Protein AF-A0A965R0B6-F1 (afdb_monomer)

Sequence (167 aa):
MNTDMYNSIVPGSKLLINYMARTKSRFDIFMYTIPLPGTPQLTAQRIIGMPGDTLQIKDKTVYINGIAITEPFDICYNFNFQTKRKLDSSYIALFQFVQGASIGPDHEYCYAIPKRYEQTLNADTAFVFFERKSDTPLRWDSECFPHDSIYPWNMDFYGPIRIPKRG

Foldseek 3Di:
DDCVCCQPDNPPDDDDDDPVDPDDDAQDWDWDWDPDPDDTDIDIDGHHDDAFWFWWFAQNFIDTNNHTDDDPGWFWFKKKWAFPDADDPVNCVVQVWADKDAPDDRRIIITTTTPVCQVVVCPDPRTPHIGGDDDDPLCADCPDPPSDSVQSDDNRTDDRDTHHNPD

Mean predicted aligned error: 5.0 Å

Solvent-accessible surface area (backbone atoms only — not comparable to full-atom values): 10322 Å² total; per-residue (Å²): 133,91,62,92,43,46,81,84,51,49,94,90,67,88,81,87,81,74,86,81,65,89,74,85,57,77,66,41,75,48,75,48,65,54,93,55,97,72,82,75,44,80,42,69,50,66,36,76,75,53,70,56,33,32,40,30,29,54,82,69,39,51,24,51,72,87,40,76,62,86,71,98,61,78,53,64,45,45,30,42,33,27,35,80,52,78,85,52,71,68,58,38,59,74,63,50,55,40,83,61,49,76,76,50,92,74,42,22,32,38,32,26,31,41,56,90,47,47,70,61,57,66,67,38,80,59,42,77,44,70,40,76,63,76,76,62,80,68,47,58,34,77,87,36,84,91,57,44,74,94,56,33,24,28,95,32,36,27,71,79,42,75,40,59,73,72,131

Secondary structure (DSSP, 8-state):
---TTTTTS-TT------TT-----TT-EEEEEE--SSS-EEEEEE----TT-EEEEETTEEEETTEEPPPSS--EEEEEEEESSPPPHHHHHHTT-EEEEEEETTTEEEEEEEGGGHHHHHT-TTEEEEEE--PPTT---TTSTT--TTS---SSSEEEEEPPS--

pLDDT: mean 91.8, std 7.57, range [43.94, 98.25]

Radius of gyration: 18.6 Å; Cα contacts (8 Å, |Δi|>4): 264; chains: 1; bounding box: 40×42×50 Å

Nearest PDB structures (foldseek):
  4wvh-assembly1_A  TM=7.855E-01  e=9.992E-02  Escherichia coli K-12
  4wvj-assembly1_A  TM=7.832E-01  e=1.181E-01  Escherichia coli K-12
  4wvi-assembly1_A  TM=7.835E-01  e=1.744E-01  Escherichia coli K-12
  2z57-assembly1_B  TM=7.279E-01  e=3.802E-01  Thermococcus kodakarensis KOD1
  4jp8-assembly1_A  TM=7.600E-01  e=7.841E-01  Thermococcus kodakarensis KOD1

Structure (mmCIF, N/CA/C/O backbone):
data_AF-A0A965R0B6-F1
#
_entry.id   AF-A0A965R0B6-F1
#
loop_
_atom_site.group_PDB
_atom_site.id
_atom_site.type_symbol
_atom_site.label_atom_id
_atom_site.label_alt_id
_atom_site.label_comp_id
_atom_site.label_asym_id
_atom_site.label_entity_id
_atom_site.label_seq_id
_atom_site.pdbx_PDB_ins_code
_atom_site.Cartn_x
_atom_site.Cartn_y
_atom_site.Cartn_z
_atom_site.occupancy
_atom_site.B_iso_or_equiv
_atom_site.auth_seq_id
_atom_site.auth_comp_id
_atom_site.auth_asym_id
_atom_site.auth_atom_id
_atom_site.pdbx_PDB_model_num
ATOM 1 N N . MET A 1 1 ? 11.938 13.465 7.619 1.00 43.94 1 MET A N 1
ATOM 2 C CA . MET A 1 1 ? 10.486 13.757 7.575 1.00 43.94 1 MET A CA 1
ATOM 3 C C . MET A 1 1 ? 9.759 12.428 7.585 1.00 43.94 1 MET A C 1
ATOM 5 O O . MET A 1 1 ? 10.218 11.536 6.890 1.00 43.94 1 MET A O 1
ATOM 9 N N . ASN A 1 2 ? 8.696 12.284 8.378 1.00 57.66 2 ASN A N 1
ATOM 10 C CA . ASN A 1 2 ? 7.841 11.095 8.344 1.00 57.66 2 ASN A CA 1
ATOM 11 C C . ASN A 1 2 ? 7.058 11.096 7.010 1.00 57.66 2 ASN A C 1
ATOM 13 O O . ASN A 1 2 ? 6.505 12.132 6.632 1.00 57.66 2 ASN A O 1
ATOM 17 N N . THR A 1 3 ? 7.078 9.977 6.282 1.00 68.75 3 THR A N 1
ATOM 18 C CA . THR A 1 3 ? 6.434 9.799 4.967 1.00 68.75 3 THR A CA 1
ATOM 19 C C . THR A 1 3 ? 5.308 8.762 4.992 1.00 68.75 3 THR A C 1
ATOM 21 O O . THR A 1 3 ? 4.807 8.382 3.934 1.00 68.75 3 THR A O 1
ATOM 24 N N . ASP A 1 4 ? 4.863 8.340 6.176 1.00 75.38 4 ASP A N 1
ATOM 25 C CA . ASP A 1 4 ? 3.906 7.241 6.376 1.00 75.38 4 ASP A CA 1
ATOM 26 C C . ASP A 1 4 ? 2.541 7.533 5.732 1.00 75.38 4 ASP A C 1
ATOM 28 O O . ASP A 1 4 ? 1.827 6.627 5.315 1.00 75.38 4 ASP A O 1
ATOM 32 N N . MET A 1 5 ? 2.199 8.818 5.593 1.00 84.75 5 MET A N 1
ATOM 33 C CA . MET A 1 5 ? 0.944 9.284 5.000 1.00 84.75 5 MET A CA 1
ATOM 34 C C . MET A 1 5 ? 1.126 9.958 3.634 1.00 84.75 5 MET A C 1
ATOM 36 O O . MET A 1 5 ? 0.184 10.595 3.170 1.00 84.75 5 MET A O 1
ATOM 40 N N . TYR A 1 6 ? 2.286 9.829 2.974 1.00 80.81 6 TYR A N 1
ATOM 41 C CA . TYR A 1 6 ? 2.671 10.642 1.802 1.00 80.81 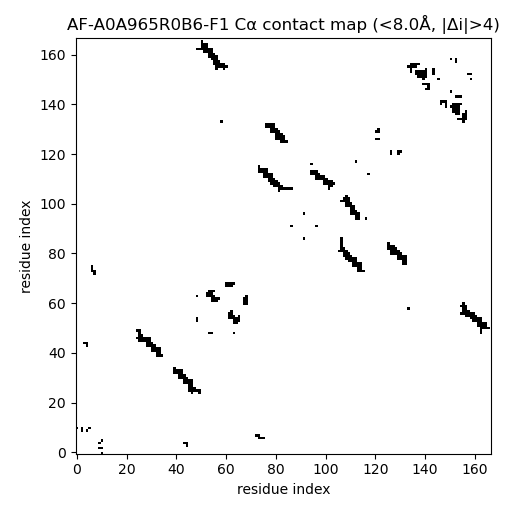6 TYR A CA 1
ATOM 42 C C . TYR A 1 6 ? 1.617 10.686 0.679 1.00 80.81 6 TYR A C 1
ATOM 44 O O . TYR A 1 6 ? 1.392 11.740 0.093 1.00 80.81 6 TYR A O 1
ATOM 52 N N . ASN A 1 7 ? 0.908 9.581 0.427 1.00 78.31 7 ASN A N 1
ATOM 53 C CA . ASN A 1 7 ? -0.142 9.521 -0.602 1.00 78.31 7 ASN A CA 1
ATOM 54 C C . ASN A 1 7 ? -1.421 10.295 -0.247 1.00 78.31 7 ASN A C 1
ATOM 56 O O . ASN A 1 7 ? -2.210 10.619 -1.126 1.00 78.31 7 ASN A O 1
ATOM 60 N N . SER A 1 8 ? -1.674 10.543 1.039 1.00 83.19 8 SER A N 1
ATOM 61 C CA . SER A 1 8 ? -2.859 11.267 1.526 1.00 83.19 8 SER A CA 1
ATOM 62 C C . SER A 1 8 ? -2.523 12.667 2.044 1.00 83.19 8 SER A C 1
ATOM 64 O O . SER A 1 8 ? -3.346 13.573 1.962 1.00 83.19 8 SER A O 1
ATOM 66 N N . ILE A 1 9 ? -1.335 12.837 2.624 1.00 84.69 9 ILE A N 1
ATOM 67 C CA . ILE A 1 9 ? -0.841 14.056 3.259 1.00 84.69 9 ILE A CA 1
ATOM 68 C C . ILE A 1 9 ? 0.625 14.212 2.856 1.00 84.69 9 ILE A C 1
ATOM 70 O O . ILE A 1 9 ? 1.497 13.489 3.339 1.00 84.69 9 ILE A O 1
ATOM 74 N N . VAL A 1 10 ? 0.901 15.189 1.994 1.00 82.44 10 VAL A N 1
ATOM 75 C CA . VAL A 1 10 ? 2.264 15.495 1.542 1.00 82.44 10 VAL A CA 1
ATOM 76 C C . VAL A 1 10 ? 2.949 16.498 2.479 1.00 82.44 10 VAL A C 1
ATOM 78 O O . VAL A 1 10 ? 2.268 17.360 3.051 1.00 82.44 10 VAL A O 1
ATOM 81 N N . PRO A 1 11 ? 4.286 16.450 2.634 1.00 81.44 11 PRO A N 1
ATOM 82 C CA . PRO A 1 11 ? 5.026 17.461 3.383 1.00 81.44 11 PRO A CA 1
ATOM 83 C C . PRO A 1 11 ? 4.681 18.886 2.926 1.00 81.44 11 PRO A C 1
ATOM 85 O O . PRO A 1 11 ? 4.645 19.175 1.735 1.00 81.44 11 PRO A O 1
ATOM 88 N N . GLY A 1 12 ? 4.410 19.775 3.885 1.00 84.12 12 GLY A N 1
ATOM 89 C CA . GLY A 1 12 ? 3.979 21.154 3.617 1.00 84.12 12 GLY A CA 1
ATOM 90 C C . GLY A 1 12 ? 2.461 21.354 3.510 1.00 84.12 12 GLY A C 1
ATOM 91 O O . GLY A 1 12 ? 2.010 22.500 3.472 1.00 84.12 12 GLY A O 1
ATOM 92 N N . SER A 1 13 ? 1.663 20.279 3.525 1.00 84.81 13 SER A N 1
ATOM 93 C CA . SER A 1 13 ? 0.197 20.378 3.589 1.00 84.81 13 SER A CA 1
ATOM 94 C C . SER A 1 13 ? -0.254 21.117 4.851 1.00 84.81 13 SER A C 1
ATOM 96 O O . SER A 1 13 ? 0.187 20.805 5.958 1.00 84.81 13 SER A O 1
ATOM 98 N N . LYS A 1 14 ? -1.180 22.072 4.701 1.00 89.00 14 LYS A N 1
ATOM 99 C CA . LYS A 1 14 ? -1.868 22.720 5.827 1.00 89.00 14 LYS A CA 1
ATOM 100 C C . LYS A 1 14 ? -3.162 21.966 6.109 1.00 89.00 14 LYS A C 1
ATOM 102 O O . LYS A 1 14 ? -4.027 21.892 5.241 1.00 89.00 14 LYS A O 1
ATOM 107 N N . LEU A 1 15 ? -3.285 21.406 7.309 1.00 89.25 15 LEU A N 1
ATOM 108 C CA . LEU A 1 15 ? -4.426 20.582 7.705 1.00 89.25 15 LEU A CA 1
ATOM 109 C C . LEU A 1 15 ? -5.314 21.332 8.699 1.00 89.25 15 LEU A C 1
ATOM 111 O O . LEU A 1 15 ? -4.814 21.974 9.621 1.00 89.25 15 LEU A O 1
ATOM 115 N N . LEU A 1 16 ? -6.631 21.202 8.536 1.00 90.62 16 LEU A N 1
ATOM 116 C CA . LEU A 1 16 ? -7.605 21.575 9.558 1.00 90.62 16 LEU A CA 1
ATOM 117 C C . LEU A 1 16 ? -7.978 20.323 10.357 1.00 90.62 16 LEU A C 1
ATOM 119 O O . LEU A 1 16 ? -8.358 19.308 9.779 1.00 90.62 16 LEU A O 1
ATOM 123 N N . ILE A 1 17 ? -7.880 20.401 11.683 1.00 90.00 17 ILE A N 1
ATOM 124 C CA . ILE A 1 17 ? -8.142 19.274 12.583 1.00 90.00 17 ILE A CA 1
ATOM 125 C C . ILE A 1 17 ? -9.436 19.534 13.342 1.00 90.00 17 ILE A C 1
ATOM 127 O O . ILE A 1 17 ? -9.549 20.525 14.063 1.00 90.00 17 ILE A O 1
ATOM 131 N N . ASN A 1 18 ? -10.400 18.622 13.223 1.00 91.69 18 ASN A N 1
ATOM 132 C CA . ASN A 1 18 ? -11.618 18.680 14.020 1.00 91.69 18 ASN A CA 1
ATOM 133 C C . ASN A 1 18 ? -11.406 18.026 15.395 1.00 91.69 18 ASN A C 1
ATOM 135 O O . ASN A 1 18 ? -11.696 16.846 15.587 1.00 91.69 18 ASN A O 1
ATOM 139 N N . TYR A 1 19 ? -10.946 18.811 16.370 1.00 86.44 19 TYR A N 1
ATOM 140 C CA . TYR A 1 19 ? -10.787 18.361 17.761 1.00 86.44 19 TYR A CA 1
ATOM 141 C C . TYR A 1 19 ? -12.115 18.053 18.474 1.00 86.44 19 TYR A C 1
ATOM 143 O O . TYR A 1 19 ? -12.113 17.414 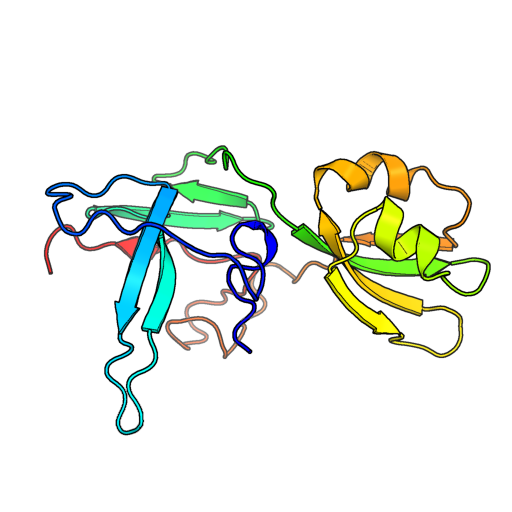19.523 1.00 86.44 19 TYR A O 1
ATOM 151 N N . MET A 1 20 ? -13.250 18.480 17.911 1.00 89.62 20 MET A N 1
ATOM 152 C CA . MET A 1 20 ? -14.582 18.280 18.491 1.00 89.62 20 MET A CA 1
ATOM 153 C C . MET A 1 20 ? -15.245 16.973 18.031 1.00 89.62 20 MET A C 1
ATOM 155 O O . MET A 1 20 ? -16.366 16.674 18.452 1.00 89.62 20 MET A O 1
ATOM 159 N N . ALA A 1 21 ? -14.586 16.192 17.168 1.00 88.81 21 ALA A N 1
ATOM 160 C CA . ALA A 1 21 ? -15.096 14.908 16.702 1.00 88.81 21 ALA A CA 1
ATOM 161 C C . ALA A 1 21 ? -15.268 13.927 17.878 1.00 88.81 21 ALA A C 1
ATOM 163 O O . ALA A 1 21 ? -14.302 13.484 18.500 1.00 88.81 21 ALA A O 1
ATOM 164 N N . ARG A 1 22 ? -16.525 13.587 18.189 1.00 86.50 22 ARG A N 1
ATOM 165 C CA . ARG A 1 22 ? -16.879 12.692 19.307 1.00 86.50 22 ARG A CA 1
ATOM 166 C C . ARG A 1 22 ? -16.808 11.213 18.949 1.00 86.50 22 ARG A C 1
ATOM 168 O O . ARG A 1 22 ? -16.673 10.373 19.833 1.00 86.50 22 ARG A O 1
ATOM 175 N N . THR A 1 23 ? -16.913 10.896 17.667 1.00 89.31 23 THR A N 1
ATOM 176 C CA . THR A 1 23 ? -16.883 9.534 17.144 1.00 89.31 23 THR A CA 1
ATOM 177 C C . THR A 1 23 ? -15.751 9.399 16.142 1.00 89.31 23 THR A C 1
ATOM 179 O O . THR A 1 23 ? -15.340 10.372 15.514 1.00 89.31 23 THR A O 1
ATOM 182 N N . LYS A 1 24 ? -15.225 8.181 16.042 1.00 90.81 24 LYS A N 1
ATOM 183 C CA . LYS A 1 24 ? -14.203 7.799 15.075 1.00 90.81 24 LYS A CA 1
ATOM 184 C C . LYS A 1 24 ? -14.776 6.688 14.218 1.00 90.81 24 LYS A C 1
ATOM 186 O O . LYS A 1 24 ? -15.409 5.773 14.749 1.00 90.81 24 LYS A O 1
ATOM 191 N N . SER A 1 25 ? -14.545 6.781 12.925 1.00 93.62 25 SER A N 1
ATOM 192 C CA . SER A 1 25 ? -14.992 5.816 11.935 1.00 93.62 25 SER A CA 1
ATOM 193 C C . SER A 1 25 ? -13.791 5.218 11.221 1.00 93.62 25 SER A C 1
ATOM 195 O O . SER A 1 25 ? -12.696 5.784 11.195 1.00 93.62 25 SER A O 1
ATOM 197 N N . ARG A 1 26 ? -13.995 4.046 10.621 1.00 94.38 26 ARG A N 1
ATOM 198 C CA . ARG A 1 26 ? -12.991 3.460 9.737 1.00 94.38 26 ARG A CA 1
ATOM 199 C C . ARG A 1 26 ? -12.651 4.452 8.620 1.00 94.38 26 ARG A C 1
ATOM 201 O O . ARG A 1 26 ? -13.534 5.114 8.087 1.00 94.38 26 ARG A O 1
ATOM 208 N N . PHE A 1 27 ? -11.373 4.501 8.276 1.00 94.44 27 PHE A N 1
ATOM 209 C CA . PHE A 1 27 ? -10.721 5.394 7.323 1.00 94.44 27 PHE A CA 1
ATOM 210 C C . PHE A 1 27 ? -10.537 6.846 7.758 1.00 94.44 27 PHE A C 1
ATOM 212 O O . PHE A 1 27 ? -9.855 7.575 7.032 1.00 94.44 27 PHE A O 1
ATOM 219 N N . ASP A 1 28 ? -11.022 7.254 8.933 1.00 93.94 28 ASP A N 1
ATOM 220 C CA . ASP A 1 28 ? -10.651 8.555 9.490 1.00 93.94 28 ASP A CA 1
ATOM 221 C C . ASP A 1 28 ? -9.127 8.635 9.655 1.00 93.94 28 ASP A C 1
ATOM 223 O O . ASP A 1 28 ? -8.472 7.674 10.075 1.00 93.94 28 ASP A O 1
ATOM 227 N N . ILE A 1 29 ? -8.555 9.793 9.325 1.00 93.19 29 ILE A N 1
ATOM 228 C CA . ILE A 1 29 ? -7.171 10.113 9.674 1.00 93.19 29 ILE A CA 1
ATOM 229 C C . ILE A 1 29 ? -7.205 10.785 11.037 1.00 93.19 29 ILE A C 1
ATOM 231 O O . ILE A 1 29 ? -7.858 11.815 11.213 1.00 93.19 29 ILE A O 1
ATOM 235 N N . PHE A 1 30 ? -6.489 10.215 11.997 1.00 90.94 30 PHE A N 1
ATOM 236 C CA . PHE A 1 30 ? -6.357 10.785 13.328 1.00 90.94 30 PHE A CA 1
ATOM 237 C C . PHE A 1 30 ? -4.917 11.212 13.567 1.00 90.94 30 PHE A C 1
ATOM 239 O O . PHE A 1 30 ? -3.975 10.617 13.041 1.00 90.94 30 PHE A O 1
ATOM 246 N N . MET A 1 31 ? -4.758 12.255 14.375 1.00 89.69 31 MET A N 1
ATOM 247 C CA . MET A 1 31 ? -3.456 12.688 14.852 1.00 89.69 31 MET A CA 1
ATOM 248 C C . MET A 1 31 ? -3.296 12.332 16.319 1.00 89.69 31 MET A C 1
ATOM 250 O O . MET A 1 31 ? -4.224 12.500 17.111 1.00 89.69 31 MET A O 1
ATOM 254 N N . TYR A 1 32 ? -2.118 11.837 16.670 1.00 87.19 32 TYR A N 1
ATOM 255 C CA . TYR A 1 32 ? -1.759 11.505 18.039 1.00 87.19 32 TYR A CA 1
ATOM 256 C C . TYR A 1 32 ? -0.277 11.769 18.278 1.00 87.19 32 TYR A C 1
ATOM 258 O O . TYR A 1 32 ? 0.535 11.808 17.353 1.00 87.19 32 TYR A O 1
ATOM 266 N N . THR A 1 33 ? 0.064 11.960 19.544 1.00 87.94 33 THR A N 1
ATOM 267 C CA . THR A 1 33 ? 1.444 12.118 19.985 1.00 87.94 33 THR A CA 1
ATOM 268 C C . THR A 1 33 ? 1.985 10.756 20.384 1.00 87.94 33 THR A C 1
ATOM 270 O O . THR A 1 33 ? 1.373 10.070 21.204 1.00 87.94 33 THR A O 1
ATOM 273 N N . ILE A 1 34 ? 3.127 10.365 19.824 1.00 82.19 34 ILE A N 1
ATOM 274 C CA . ILE A 1 34 ? 3.801 9.127 20.221 1.00 82.19 34 ILE A CA 1
ATOM 275 C C . ILE A 1 34 ? 4.354 9.309 21.649 1.00 82.19 34 ILE A C 1
ATOM 277 O O . ILE A 1 34 ? 5.143 10.232 21.866 1.00 82.19 34 ILE A O 1
ATOM 281 N N . PRO A 1 35 ? 3.968 8.468 22.629 1.00 78.94 35 PRO A N 1
ATOM 282 C CA . PRO A 1 35 ? 4.350 8.640 24.030 1.00 78.94 35 PRO A CA 1
ATOM 283 C C . PRO A 1 35 ? 5.727 8.016 24.327 1.00 78.94 35 PRO A C 1
ATOM 285 O O . PRO A 1 35 ? 5.861 7.203 25.239 1.00 78.94 35 PRO A O 1
ATOM 288 N N . LEU A 1 36 ? 6.749 8.360 23.539 1.00 77.94 36 LEU A N 1
ATOM 289 C CA . LEU A 1 36 ? 8.130 7.918 23.765 1.00 77.94 36 LEU A CA 1
ATOM 290 C C . LEU A 1 36 ? 8.951 9.016 24.466 1.00 77.94 36 LEU A C 1
ATOM 292 O O . LEU A 1 36 ? 8.697 10.200 24.232 1.00 77.94 36 LEU A O 1
ATOM 296 N N . PRO A 1 37 ? 9.939 8.657 25.313 1.00 77.75 37 PRO A N 1
ATOM 297 C CA . PRO A 1 37 ? 10.838 9.628 25.931 1.00 77.75 37 PRO A CA 1
ATOM 298 C C . PRO A 1 37 ? 11.568 10.464 24.871 1.00 77.75 37 PRO A C 1
ATOM 300 O O . PRO A 1 37 ? 12.204 9.912 23.977 1.00 77.75 37 PRO A O 1
ATOM 303 N N . GLY A 1 38 ? 11.491 11.791 24.977 1.00 80.81 38 GLY A N 1
ATOM 304 C CA . GLY A 1 38 ? 12.106 12.719 24.026 1.00 80.81 38 GLY A CA 1
ATOM 305 C C . GLY A 1 38 ? 11.144 13.812 23.571 1.00 80.81 38 GLY A C 1
ATOM 306 O O . GLY A 1 38 ? 10.197 14.162 24.276 1.00 80.81 38 GLY A O 1
ATOM 307 N N . THR A 1 39 ? 11.408 14.388 22.398 1.00 77.12 39 THR A N 1
ATOM 308 C CA . THR A 1 39 ? 10.538 15.412 21.812 1.00 77.12 39 THR A CA 1
ATOM 309 C C . THR A 1 39 ? 9.220 14.777 21.358 1.00 77.12 39 THR A C 1
ATOM 311 O O . THR A 1 39 ? 9.254 13.871 20.523 1.00 77.12 39 THR A O 1
ATOM 314 N N . PRO A 1 40 ? 8.061 15.253 21.851 1.00 78.94 40 PRO A N 1
ATOM 315 C CA . PRO A 1 40 ? 6.763 14.748 21.426 1.00 78.94 40 PRO A CA 1
ATOM 316 C C . PRO A 1 40 ? 6.601 14.863 19.908 1.00 78.94 40 PRO A C 1
ATOM 318 O O . PRO A 1 40 ? 6.668 15.962 19.353 1.00 78.94 40 PRO A O 1
ATOM 321 N N . GLN A 1 41 ? 6.372 13.735 19.235 1.00 81.06 41 GLN A N 1
ATOM 322 C CA . GLN A 1 41 ? 6.160 13.707 17.792 1.00 81.06 41 GLN A CA 1
ATOM 323 C C . GLN A 1 41 ? 4.672 13.541 17.484 1.00 81.06 41 GLN A C 1
ATOM 325 O O . GLN A 1 41 ? 4.090 12.479 17.721 1.00 81.06 41 GLN A O 1
ATOM 330 N N . LEU A 1 42 ? 4.064 14.601 16.943 1.00 85.00 42 LEU A N 1
ATOM 331 C CA . LEU A 1 42 ? 2.715 14.542 16.389 1.00 85.00 42 LEU A CA 1
ATOM 332 C C . LEU A 1 42 ? 2.750 13.749 15.079 1.00 85.00 42 LEU A C 1
ATOM 334 O O . LEU A 1 42 ? 3.453 14.125 14.141 1.00 85.00 42 LEU A O 1
ATOM 338 N N . THR A 1 43 ? 1.990 12.662 15.029 1.00 86.12 43 THR A N 1
ATOM 339 C CA . THR A 1 43 ? 1.924 11.745 13.886 1.00 86.12 43 THR A CA 1
ATOM 340 C C . THR A 1 43 ? 0.480 11.598 13.432 1.00 86.12 43 THR A C 1
ATOM 342 O O . THR A 1 43 ? -0.439 11.653 14.249 1.00 86.12 43 THR A O 1
ATOM 345 N N . ALA A 1 44 ? 0.279 11.420 12.128 1.00 90.25 44 ALA A N 1
ATOM 346 C CA . ALA A 1 44 ? -1.013 11.103 11.540 1.00 90.25 44 ALA A CA 1
ATOM 347 C C . ALA A 1 44 ? -1.027 9.638 11.101 1.00 90.25 44 ALA A C 1
ATOM 349 O O . ALA A 1 44 ? -0.077 9.182 10.473 1.00 90.25 44 ALA A O 1
ATOM 350 N N . GLN A 1 45 ? -2.101 8.923 11.414 1.00 90.88 45 GLN A N 1
ATOM 351 C CA . GLN A 1 45 ? -2.334 7.555 10.949 1.00 90.88 45 GLN A CA 1
ATOM 352 C C . GLN A 1 45 ? -3.800 7.399 10.542 1.00 90.88 45 GLN A C 1
ATOM 354 O O . GLN A 1 45 ? -4.660 8.191 10.941 1.00 90.88 45 GLN A O 1
ATOM 359 N N . ARG A 1 46 ? -4.096 6.381 9.732 1.00 93.50 46 ARG A N 1
ATOM 360 C CA . ARG A 1 46 ? -5.461 6.079 9.286 1.00 93.50 46 ARG A CA 1
ATOM 361 C C . ARG A 1 46 ? -6.056 4.927 10.087 1.00 93.50 46 ARG A C 1
ATOM 363 O O . ARG A 1 46 ? -5.410 3.905 10.299 1.00 93.50 46 ARG A O 1
ATOM 370 N N . ILE A 1 47 ? -7.313 5.066 10.497 1.00 94.50 47 ILE A N 1
ATOM 371 C CA . ILE A 1 47 ? -8.043 3.991 11.173 1.00 94.50 47 ILE A CA 1
ATOM 372 C C . ILE A 1 47 ? -8.409 2.916 10.149 1.00 94.50 47 ILE A C 1
ATOM 374 O O . ILE A 1 47 ? -9.194 3.168 9.240 1.00 94.50 47 ILE A O 1
ATOM 378 N N . ILE A 1 48 ? -7.877 1.706 10.306 1.00 95.25 48 ILE A N 1
ATOM 379 C CA . ILE A 1 48 ? -8.224 0.558 9.451 1.00 95.25 48 ILE A CA 1
ATOM 380 C C . ILE A 1 48 ? -9.108 -0.442 10.203 1.00 95.25 48 ILE A C 1
ATOM 382 O O . ILE A 1 48 ? -10.169 -0.823 9.712 1.00 95.25 48 ILE A O 1
ATOM 386 N N . GLY A 1 49 ? -8.708 -0.835 11.411 1.00 94.75 49 GLY A N 1
ATOM 387 C CA . GLY A 1 49 ? -9.478 -1.733 12.268 1.00 94.75 49 GLY A CA 1
ATOM 388 C C . GLY A 1 49 ? -10.172 -1.001 13.417 1.00 94.75 49 GLY A C 1
ATOM 389 O O . GLY A 1 49 ? -9.608 -0.081 14.009 1.00 94.75 49 GLY A O 1
ATOM 390 N N . MET A 1 50 ? -11.394 -1.421 13.733 1.00 95.69 50 MET A N 1
ATOM 391 C CA . MET A 1 50 ? -12.220 -0.911 14.830 1.00 95.69 50 MET A CA 1
ATOM 392 C C . MET A 1 50 ? -12.262 -1.916 15.995 1.00 95.69 50 MET A C 1
ATOM 394 O O . MET A 1 50 ? -11.992 -3.104 15.799 1.00 95.69 50 MET A O 1
ATOM 398 N N . PRO A 1 51 ? -12.631 -1.489 17.218 1.00 96.00 51 PRO A N 1
ATOM 399 C CA . PRO A 1 51 ? -12.789 -2.402 18.347 1.00 96.00 51 PRO A CA 1
ATOM 400 C C . PRO A 1 51 ? -13.689 -3.601 18.024 1.00 96.00 51 PRO A C 1
ATOM 402 O O . PRO A 1 51 ? -14.829 -3.444 17.588 1.00 96.00 51 PRO A O 1
ATOM 405 N N . GLY A 1 52 ? -13.185 -4.809 18.280 1.00 96.75 52 GLY A N 1
ATOM 406 C CA . GLY A 1 52 ? -13.884 -6.062 17.999 1.00 96.75 52 GLY A CA 1
ATOM 407 C C . GLY A 1 52 ? -13.676 -6.640 16.600 1.00 96.75 52 GLY A C 1
ATOM 408 O O . GLY A 1 52 ? -14.082 -7.786 16.395 1.00 96.75 52 GLY A O 1
ATOM 409 N N . ASP A 1 53 ? -13.039 -5.908 15.684 1.00 98.00 53 ASP A N 1
ATOM 410 C CA . ASP A 1 53 ? -12.695 -6.422 14.361 1.00 98.00 53 ASP A CA 1
ATOM 411 C C . ASP A 1 53 ? -11.628 -7.520 14.430 1.00 98.00 53 ASP A C 1
ATOM 413 O O . ASP A 1 53 ? -10.789 -7.573 15.331 1.00 98.00 53 ASP A O 1
ATOM 417 N N . THR A 1 54 ? -11.627 -8.382 13.418 1.00 98.25 54 THR A N 1
ATOM 418 C CA . THR A 1 54 ? -10.484 -9.230 13.073 1.00 98.25 54 THR A CA 1
ATOM 419 C C . THR A 1 54 ? -9.838 -8.688 11.809 1.00 98.25 54 THR A C 1
ATOM 421 O O . THR A 1 54 ? -10.485 -8.659 10.764 1.00 98.25 54 THR A O 1
ATOM 424 N N . LEU A 1 55 ? -8.582 -8.261 11.903 1.00 97.69 55 LEU A N 1
ATOM 425 C CA . LEU A 1 55 ? -7.799 -7.746 10.785 1.00 97.69 55 LEU A CA 1
ATOM 426 C C . LEU A 1 55 ? -6.906 -8.846 10.219 1.00 97.69 55 LEU A C 1
ATOM 428 O O . LEU A 1 55 ? -6.286 -9.602 10.964 1.00 97.69 55 LEU A O 1
ATOM 432 N N . GLN A 1 56 ? -6.824 -8.921 8.899 1.00 98.00 56 GLN A N 1
ATOM 433 C CA . GLN A 1 56 ? -5.915 -9.811 8.190 1.00 98.00 56 GLN A CA 1
ATOM 434 C C . GLN A 1 56 ? -5.429 -9.123 6.914 1.00 98.00 56 GLN A C 1
ATOM 436 O O . GLN A 1 56 ? -6.193 -8.406 6.278 1.00 98.00 56 GLN A O 1
ATOM 441 N N . ILE A 1 57 ? -4.184 -9.356 6.519 1.00 97.44 57 ILE A N 1
ATOM 442 C CA . ILE A 1 57 ? -3.645 -8.961 5.218 1.00 97.44 57 ILE A CA 1
ATOM 443 C C . ILE A 1 57 ? -3.331 -10.243 4.453 1.00 97.44 57 ILE A C 1
ATOM 445 O O . ILE A 1 57 ? -2.670 -11.138 4.981 1.00 97.44 57 ILE A O 1
ATOM 449 N N . LYS A 1 58 ? -3.843 -10.355 3.228 1.00 96.75 58 LYS A N 1
ATOM 450 C CA . LYS A 1 58 ? -3.508 -11.440 2.299 1.00 96.75 58 LYS A CA 1
ATOM 451 C C . LYS A 1 58 ? -3.087 -10.812 0.990 1.00 96.75 58 LYS A C 1
ATOM 453 O O . LYS A 1 58 ? -3.906 -10.127 0.377 1.00 96.75 58 LYS A O 1
ATOM 458 N N . ASP A 1 59 ? -1.843 -11.049 0.595 1.00 95.12 59 ASP A N 1
ATOM 459 C CA . ASP A 1 59 ? -1.264 -10.498 -0.628 1.00 95.12 59 ASP A CA 1
ATOM 460 C C . ASP A 1 59 ? -1.526 -8.986 -0.730 1.00 95.12 59 ASP A C 1
ATOM 462 O O . ASP A 1 59 ? -2.197 -8.489 -1.640 1.00 95.12 59 ASP A O 1
ATOM 466 N N . LYS A 1 60 ? -1.107 -8.261 0.320 1.00 93.94 60 LYS A N 1
ATOM 467 C CA . LYS A 1 60 ? -1.246 -6.796 0.462 1.00 93.94 60 LYS A CA 1
ATOM 468 C C . LYS A 1 60 ? -2.685 -6.271 0.492 1.00 93.94 60 LYS A C 1
ATOM 470 O O . LYS A 1 60 ? -2.895 -5.065 0.594 1.00 93.94 60 LYS A O 1
ATOM 475 N N . THR A 1 61 ? -3.687 -7.141 0.405 1.00 95.06 61 THR A N 1
ATOM 476 C CA . THR A 1 61 ? -5.098 -6.768 0.493 1.00 95.06 61 THR A CA 1
ATOM 477 C C . THR A 1 61 ? -5.555 -6.889 1.935 1.00 95.06 61 THR A C 1
ATOM 479 O O . THR A 1 61 ? -5.383 -7.938 2.559 1.00 95.06 61 THR A O 1
ATOM 482 N N . VAL A 1 62 ? -6.156 -5.826 2.466 1.00 96.75 62 VAL A N 1
ATOM 483 C CA . VAL A 1 62 ? -6.686 -5.805 3.831 1.00 96.75 62 VAL A CA 1
ATOM 484 C C . VAL A 1 62 ? -8.072 -6.451 3.876 1.00 96.75 62 VAL A C 1
ATOM 486 O O . VAL A 1 62 ? -8.964 -6.141 3.086 1.00 96.75 62 VAL A O 1
ATOM 489 N N . TYR A 1 63 ? -8.268 -7.323 4.856 1.00 98.25 63 TYR A N 1
ATOM 490 C CA . TYR A 1 63 ? -9.522 -7.982 5.183 1.00 98.25 63 TYR A CA 1
ATOM 491 C C . TYR A 1 63 ? -9.917 -7.618 6.606 1.00 98.25 63 TYR A C 1
ATOM 493 O O . TYR A 1 63 ? -9.107 -7.716 7.531 1.00 98.25 63 TYR A O 1
ATOM 501 N N . ILE A 1 64 ? -11.185 -7.260 6.792 1.00 98.25 64 ILE A N 1
ATOM 502 C CA . ILE A 1 64 ? -11.773 -7.057 8.110 1.00 98.25 64 ILE A CA 1
ATOM 503 C C . ILE A 1 64 ? -12.945 -8.015 8.285 1.00 98.25 64 ILE A C 1
ATOM 505 O O . ILE A 1 64 ? -13.859 -8.050 7.465 1.00 98.25 64 ILE A O 1
ATOM 509 N N . ASN A 1 65 ? -12.910 -8.808 9.356 1.00 97.75 65 ASN A N 1
ATOM 510 C CA . ASN A 1 65 ? -13.884 -9.865 9.643 1.00 97.75 65 ASN A CA 1
ATOM 511 C C . ASN A 1 65 ? -14.038 -10.848 8.465 1.00 97.75 65 ASN A C 1
ATOM 513 O O . ASN A 1 65 ? -15.134 -11.307 8.160 1.00 97.75 65 ASN A O 1
ATOM 517 N N . GLY A 1 66 ? -12.924 -11.144 7.784 1.00 97.88 66 GLY A N 1
ATOM 518 C CA . GLY A 1 66 ? -12.872 -12.045 6.628 1.00 97.88 66 GLY A CA 1
ATOM 519 C C . GLY A 1 66 ? -13.302 -11.425 5.294 1.00 97.88 66 GLY A C 1
ATOM 520 O O . GLY A 1 66 ? -13.201 -12.095 4.271 1.00 97.88 66 GLY A O 1
ATOM 521 N N . ILE A 1 67 ? -13.730 -10.159 5.277 1.00 98.00 67 ILE A N 1
ATOM 522 C CA . ILE A 1 67 ? -14.211 -9.465 4.076 1.00 98.00 67 ILE A CA 1
ATOM 523 C C . ILE A 1 67 ? -13.137 -8.487 3.596 1.00 98.00 67 ILE A C 1
ATOM 525 O O . ILE A 1 67 ? -12.679 -7.649 4.376 1.00 98.00 67 ILE A O 1
ATOM 529 N N . ALA A 1 68 ? -12.738 -8.587 2.325 1.00 97.38 68 ALA A N 1
ATOM 530 C CA . ALA A 1 68 ? -11.815 -7.637 1.705 1.00 97.38 68 ALA A CA 1
ATOM 531 C C . ALA A 1 68 ? -12.423 -6.231 1.734 1.00 97.38 68 ALA A C 1
ATOM 533 O O . ALA A 1 68 ? -13.584 -6.049 1.357 1.00 97.38 68 ALA A O 1
ATOM 534 N N . ILE A 1 69 ? -11.656 -5.240 2.182 1.00 95.31 69 ILE A N 1
ATOM 535 C CA . ILE A 1 69 ? -12.136 -3.857 2.221 1.00 95.31 69 ILE A CA 1
ATOM 536 C C . ILE A 1 69 ? -11.766 -3.124 0.934 1.00 95.31 69 ILE A C 1
ATOM 538 O O . ILE A 1 69 ? -10.697 -3.330 0.363 1.00 95.31 69 ILE A O 1
ATOM 542 N N . THR A 1 70 ? -12.648 -2.233 0.491 1.00 92.50 70 THR A N 1
ATOM 543 C CA . THR A 1 70 ? -12.310 -1.243 -0.531 1.00 92.50 70 THR A CA 1
ATOM 544 C C . THR A 1 70 ? -11.727 -0.023 0.158 1.00 92.50 70 THR A C 1
ATOM 546 O O . THR A 1 70 ? -12.396 0.621 0.965 1.00 92.50 70 THR A O 1
ATOM 549 N N . GLU A 1 71 ? -10.477 0.288 -0.156 1.00 88.31 71 GLU A N 1
ATOM 550 C CA . GLU A 1 71 ? -9.799 1.478 0.343 1.00 88.31 71 GLU A CA 1
ATOM 551 C C . GLU A 1 71 ? -10.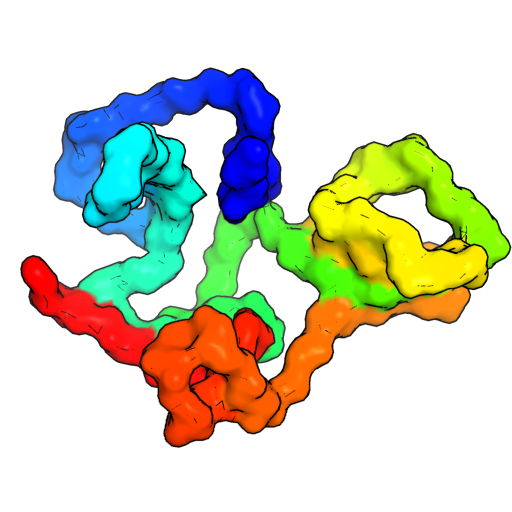173 2.679 -0.542 1.00 88.31 71 GLU A C 1
ATOM 553 O O . GLU A 1 71 ? -9.876 2.665 -1.737 1.00 88.31 71 GLU A O 1
ATOM 558 N N . PRO A 1 72 ? -10.842 3.720 -0.008 1.00 88.31 72 PRO A N 1
ATOM 559 C CA . PRO A 1 72 ? -11.311 4.866 -0.795 1.00 88.31 72 PRO A CA 1
ATOM 560 C C . PRO A 1 72 ? -10.203 5.903 -1.065 1.00 88.31 72 PRO A C 1
ATOM 562 O O . PRO A 1 72 ? -10.482 7.088 -1.237 1.00 88.31 72 PRO A O 1
ATOM 565 N N . PHE A 1 73 ? -8.940 5.487 -1.030 1.00 88.12 73 PHE A N 1
ATOM 566 C CA . PHE A 1 73 ? -7.760 6.336 -1.171 1.00 88.12 73 PHE A CA 1
ATOM 567 C C . PHE A 1 73 ? -6.711 5.642 -2.037 1.00 88.12 73 PHE A C 1
ATOM 569 O O . PHE A 1 73 ? -6.741 4.426 -2.227 1.00 88.12 73 PHE A O 1
ATOM 576 N N . ASP A 1 74 ? -5.766 6.422 -2.555 1.00 87.00 74 ASP A N 1
ATOM 577 C CA . ASP A 1 74 ? -4.706 5.888 -3.398 1.00 87.00 74 ASP A CA 1
ATOM 578 C C . ASP A 1 74 ? -3.702 5.064 -2.594 1.00 87.00 74 ASP A C 1
ATOM 580 O O . ASP A 1 74 ? -3.000 5.563 -1.708 1.00 87.00 74 ASP A O 1
ATOM 584 N N . ILE A 1 75 ? -3.600 3.795 -2.969 1.00 90.50 75 ILE A N 1
ATOM 585 C CA . ILE A 1 75 ? -2.589 2.874 -2.466 1.00 90.50 75 ILE A CA 1
ATOM 586 C C . ILE A 1 75 ? -1.439 2.765 -3.464 1.00 90.50 75 ILE A C 1
ATOM 588 O O . ILE A 1 75 ? -1.651 2.730 -4.680 1.00 90.50 75 ILE A O 1
ATOM 592 N N . CYS A 1 76 ? -0.217 2.714 -2.939 1.00 92.44 76 CYS A N 1
ATOM 593 C CA . CYS A 1 76 ? 0.979 2.425 -3.720 1.00 92.44 76 CYS A CA 1
ATOM 594 C C . CYS A 1 76 ? 1.471 1.016 -3.408 1.00 92.44 76 CYS A C 1
ATOM 596 O O . CYS A 1 76 ? 1.409 0.574 -2.261 1.00 92.44 76 CYS A O 1
ATOM 598 N N . TYR A 1 77 ? 2.026 0.351 -4.416 1.00 94.38 77 TYR A N 1
ATOM 599 C CA . TYR A 1 77 ? 2.794 -0.875 -4.227 1.00 94.38 77 TYR A CA 1
ATOM 600 C C . TYR A 1 77 ? 4.235 -0.646 -4.652 1.00 94.38 77 TYR A C 1
ATOM 602 O O . TYR A 1 77 ? 4.495 0.149 -5.551 1.00 94.38 77 TYR A O 1
ATOM 610 N N . ASN A 1 78 ? 5.167 -1.346 -4.012 1.00 95.44 78 ASN A N 1
ATOM 611 C CA . ASN A 1 78 ? 6.552 -1.369 -4.461 1.00 95.44 78 ASN A CA 1
ATOM 612 C C . ASN A 1 78 ? 6.674 -2.269 -5.691 1.00 95.44 78 ASN A C 1
ATOM 614 O O . ASN A 1 78 ? 6.180 -3.398 -5.672 1.00 95.44 78 ASN A O 1
ATOM 618 N N . PHE A 1 79 ? 7.354 -1.787 -6.725 1.00 97.56 79 PHE A N 1
ATOM 619 C CA . PHE A 1 79 ? 7.668 -2.548 -7.930 1.00 97.56 79 PHE A CA 1
ATOM 620 C C . PHE A 1 79 ? 9.170 -2.596 -8.127 1.00 97.56 79 PHE A C 1
ATOM 622 O O . PHE A 1 79 ? 9.825 -1.557 -8.044 1.00 97.56 79 PHE A O 1
ATOM 629 N N . ASN A 1 80 ? 9.677 -3.785 -8.435 1.00 97.62 80 ASN A N 1
ATOM 630 C CA . ASN A 1 80 ? 10.994 -3.945 -9.026 1.00 97.62 80 ASN A CA 1
ATOM 631 C C . ASN A 1 80 ? 10.817 -3.929 -10.540 1.00 97.62 80 ASN A C 1
ATOM 633 O O . ASN A 1 80 ? 9.960 -4.633 -11.081 1.00 97.62 80 ASN A O 1
ATOM 637 N N . PHE A 1 81 ? 11.612 -3.127 -11.229 1.00 97.62 81 PHE A N 1
ATOM 638 C CA . PHE A 1 81 ? 11.536 -3.044 -12.678 1.00 97.62 81 PHE A CA 1
ATOM 639 C C . PHE A 1 81 ? 12.873 -2.650 -13.277 1.00 97.62 81 PHE A C 1
ATOM 641 O O . PHE A 1 81 ? 13.711 -2.021 -12.629 1.00 97.62 81 PHE A O 1
ATOM 648 N N . GLN A 1 82 ? 13.028 -2.973 -14.552 1.00 98.00 82 GLN A N 1
ATOM 649 C CA . GLN A 1 82 ? 14.150 -2.532 -15.360 1.00 98.00 82 GLN A CA 1
ATOM 650 C C . GLN A 1 82 ? 13.628 -1.830 -16.600 1.00 98.00 82 GLN A C 1
ATOM 652 O O . GLN A 1 82 ? 12.691 -2.304 -17.244 1.00 98.00 82 GLN A O 1
ATOM 657 N N . THR A 1 83 ? 14.242 -0.710 -16.963 1.00 97.69 83 THR A N 1
ATOM 658 C CA . THR A 1 83 ? 13.894 0.031 -18.178 1.00 97.69 83 THR A CA 1
ATOM 659 C C . THR A 1 83 ? 14.965 -0.123 -19.252 1.00 97.69 83 THR A C 1
ATOM 661 O O . THR A 1 83 ? 16.160 -0.186 -18.979 1.00 97.69 83 THR A O 1
ATOM 664 N N . LYS A 1 84 ? 14.551 -0.118 -20.525 1.00 97.12 84 LYS A N 1
ATOM 665 C CA . LYS A 1 84 ? 15.470 -0.205 -21.681 1.00 97.12 84 LYS A CA 1
ATOM 666 C C . LYS A 1 84 ? 16.443 0.974 -21.770 1.00 97.12 84 LYS A C 1
ATOM 668 O O . LYS A 1 84 ? 17.468 0.896 -22.440 1.00 97.12 84 LYS A O 1
ATOM 673 N N . ARG A 1 85 ? 16.087 2.100 -21.153 1.00 95.62 85 ARG A N 1
ATOM 674 C CA . ARG A 1 85 ? 16.880 3.331 -21.083 1.00 95.62 85 ARG A CA 1
ATOM 675 C C . ARG A 1 85 ? 16.804 3.874 -19.668 1.00 95.62 85 ARG A C 1
ATOM 677 O O . ARG A 1 85 ? 15.887 3.522 -18.932 1.00 95.62 85 ARG A O 1
ATOM 684 N N . LYS A 1 86 ? 17.721 4.772 -19.319 1.00 95.50 86 LYS A N 1
ATOM 685 C CA . LYS A 1 86 ? 17.693 5.473 -18.037 1.00 95.50 86 LYS A CA 1
ATOM 686 C C . LYS A 1 86 ? 16.325 6.119 -17.798 1.00 95.50 86 LYS A C 1
ATOM 688 O O . LYS A 1 86 ? 15.806 6.807 -18.678 1.00 95.50 86 LYS A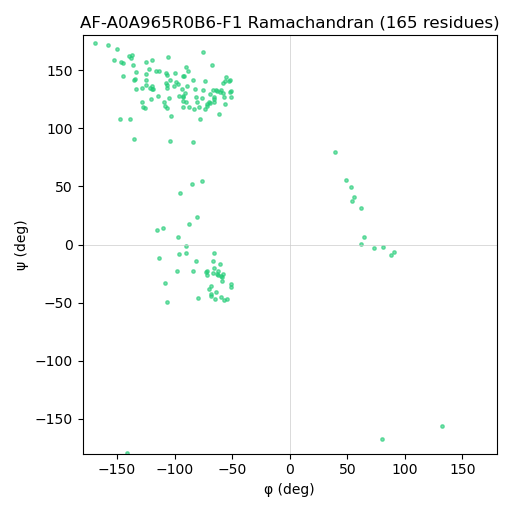 O 1
ATOM 693 N N . LEU A 1 87 ? 15.776 5.896 -16.607 1.00 94.56 87 LEU A N 1
ATOM 694 C CA . LEU A 1 87 ? 14.513 6.485 -16.180 1.00 94.56 87 LEU A CA 1
ATOM 695 C C . LEU A 1 87 ? 14.659 8.009 -16.046 1.00 94.56 87 LEU A C 1
ATOM 697 O O . LEU A 1 87 ? 15.573 8.496 -15.376 1.00 94.56 87 LEU A O 1
ATOM 701 N N . ASP A 1 88 ? 13.770 8.752 -16.703 1.00 93.00 88 ASP A N 1
ATOM 702 C CA . ASP A 1 88 ? 13.761 10.217 -16.693 1.00 93.00 88 ASP A CA 1
ATOM 703 C C . ASP A 1 88 ? 12.853 10.769 -15.582 1.00 93.00 88 ASP A C 1
ATOM 705 O O . ASP A 1 88 ? 11.784 10.220 -15.298 1.00 93.00 88 ASP A O 1
ATOM 709 N N . SER A 1 89 ? 13.249 11.895 -14.983 1.00 93.69 89 SER A N 1
ATOM 710 C CA . SER A 1 89 ? 12.488 12.562 -13.919 1.00 93.69 89 SER A CA 1
ATOM 711 C C . SER A 1 89 ? 11.073 12.969 -14.347 1.00 93.69 89 SER A C 1
ATOM 713 O O . SER A 1 89 ? 10.160 12.959 -13.523 1.00 93.69 89 SER A O 1
ATOM 715 N N . SER A 1 90 ? 10.857 13.292 -15.622 1.00 95.62 90 SER A N 1
ATOM 716 C CA . SER A 1 90 ? 9.532 13.617 -16.166 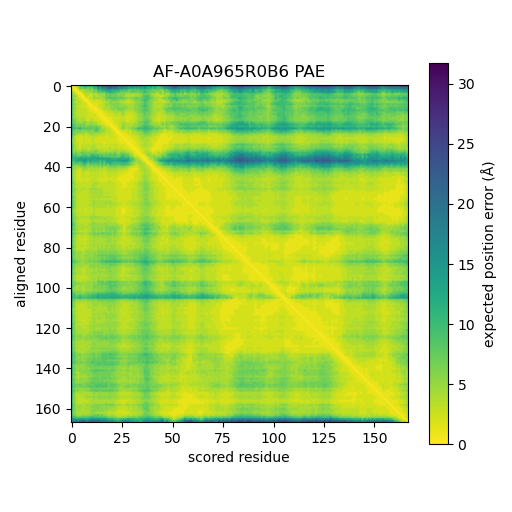1.00 95.62 90 SER A CA 1
ATOM 717 C C . SER A 1 90 ? 8.621 12.392 -16.183 1.00 95.62 90 SER A C 1
ATOM 719 O O . SER A 1 90 ? 7.431 12.517 -15.908 1.00 95.62 90 SER A O 1
ATOM 721 N N . TYR A 1 91 ? 9.170 11.201 -16.452 1.00 95.69 91 TYR A N 1
ATOM 722 C CA . TYR A 1 91 ? 8.417 9.943 -16.411 1.00 95.69 91 TYR A CA 1
ATOM 723 C C . TYR A 1 91 ? 8.025 9.598 -14.966 1.00 95.69 91 TYR A C 1
ATOM 725 O O . TYR A 1 91 ? 6.865 9.292 -14.691 1.00 95.69 91 TYR A O 1
ATOM 733 N N . ILE A 1 92 ? 8.970 9.753 -14.028 1.00 95.50 92 ILE A N 1
ATOM 734 C CA . ILE A 1 92 ? 8.733 9.628 -12.578 1.00 95.50 92 ILE A CA 1
ATOM 735 C C . ILE A 1 92 ? 7.604 10.563 -12.127 1.00 95.50 92 ILE A C 1
ATOM 737 O O . ILE A 1 92 ? 6.702 10.131 -11.413 1.00 95.50 92 ILE A O 1
ATOM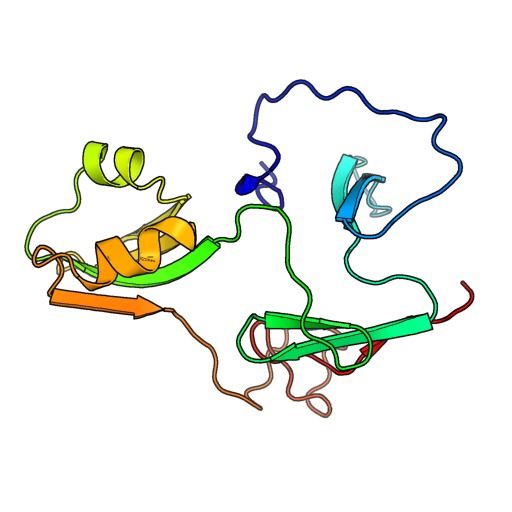 741 N N . ALA A 1 93 ? 7.627 11.827 -12.558 1.00 95.25 93 ALA A N 1
ATOM 742 C CA . ALA A 1 93 ? 6.606 12.808 -12.200 1.00 95.25 93 ALA A CA 1
ATOM 743 C C . ALA A 1 93 ? 5.239 12.493 -12.832 1.00 95.25 93 ALA A C 1
ATOM 745 O O . ALA A 1 93 ? 4.218 12.582 -12.149 1.00 95.25 93 ALA A O 1
ATOM 746 N N . LEU A 1 94 ? 5.213 12.092 -14.108 1.00 95.75 94 LEU A N 1
ATOM 747 C CA . LEU A 1 94 ? 3.987 11.773 -14.849 1.00 95.75 94 LEU A CA 1
ATOM 748 C C . LEU A 1 94 ? 3.200 10.628 -14.199 1.00 95.75 94 LEU A C 1
ATOM 750 O O . LEU A 1 94 ? 1.985 10.732 -14.030 1.00 95.75 94 LEU A O 1
ATOM 754 N N . PHE A 1 95 ? 3.897 9.559 -13.812 1.00 95.88 95 PHE A N 1
ATOM 755 C CA . PHE A 1 95 ? 3.295 8.384 -13.173 1.00 95.88 95 PHE A CA 1
ATOM 756 C C . PHE A 1 95 ? 3.391 8.403 -11.646 1.00 95.88 95 PHE A C 1
ATOM 758 O O . PHE A 1 95 ? 2.993 7.444 -10.986 1.00 95.88 95 PHE A O 1
ATOM 765 N N . GLN A 1 96 ? 3.876 9.513 -11.086 1.00 94.19 96 GLN A N 1
ATOM 766 C CA . GLN A 1 96 ? 3.920 9.784 -9.653 1.00 94.19 96 GLN A CA 1
ATOM 767 C C . GLN A 1 96 ? 4.609 8.665 -8.866 1.00 94.19 96 GLN A C 1
ATOM 769 O O . GLN A 1 96 ? 4.073 8.167 -7.876 1.00 94.19 96 GLN A O 1
ATOM 774 N N . PHE A 1 97 ? 5.792 8.246 -9.316 1.00 94.38 97 PHE A N 1
ATOM 775 C CA . PHE A 1 97 ? 6.590 7.297 -8.546 1.00 94.38 97 PHE A CA 1
ATOM 776 C C . PHE A 1 97 ? 7.043 7.989 -7.261 1.00 94.38 97 PHE A C 1
ATOM 778 O O . PHE A 1 97 ? 7.532 9.121 -7.282 1.00 94.38 97 PHE A O 1
ATOM 785 N N . VAL A 1 98 ? 6.885 7.306 -6.136 1.00 90.31 98 VAL A N 1
ATOM 786 C CA . VAL A 1 98 ? 7.249 7.805 -4.810 1.00 90.31 98 VAL A CA 1
ATOM 787 C C . VAL A 1 98 ? 8.204 6.822 -4.143 1.00 90.31 98 VAL A C 1
ATOM 789 O O . VAL A 1 98 ? 8.254 5.659 -4.522 1.00 90.31 98 VAL A O 1
ATOM 792 N N . GLN A 1 99 ? 8.986 7.305 -3.173 1.00 87.19 99 GLN A N 1
ATOM 793 C CA . GLN A 1 99 ? 9.848 6.497 -2.292 1.00 87.19 99 GLN A CA 1
ATOM 794 C C . GLN A 1 99 ? 10.560 5.331 -3.007 1.00 87.19 99 GLN A C 1
ATOM 796 O O . GLN A 1 99 ? 10.140 4.179 -2.932 1.00 87.19 99 GLN A O 1
ATOM 801 N N . GLY A 1 100 ? 11.644 5.635 -3.717 1.00 91.88 100 GLY A N 1
ATOM 802 C CA . GLY A 1 100 ? 12.389 4.624 -4.454 1.00 91.88 100 GLY A CA 1
ATOM 803 C C . GLY A 1 100 ? 13.725 5.114 -4.979 1.00 91.88 100 GLY A C 1
ATOM 804 O O . GLY A 1 100 ? 14.065 6.294 -4.852 1.00 91.88 100 GLY A O 1
ATOM 805 N N . ALA A 1 101 ? 14.491 4.187 -5.544 1.00 94.62 101 ALA A N 1
ATOM 806 C CA . ALA A 1 101 ? 15.840 4.440 -6.031 1.00 94.62 101 ALA A CA 1
ATOM 807 C C . ALA A 1 101 ? 16.274 3.407 -7.081 1.00 94.62 101 ALA A C 1
ATOM 809 O O . ALA A 1 101 ? 15.612 2.391 -7.304 1.00 94.62 101 ALA A O 1
ATOM 810 N N . SER A 1 102 ? 17.427 3.672 -7.699 1.00 96.00 102 SER A N 1
ATOM 811 C CA . SER A 1 102 ? 18.185 2.665 -8.447 1.00 96.00 102 SER A CA 1
ATOM 812 C C . SER A 1 102 ? 18.634 1.562 -7.489 1.00 96.00 102 SER A C 1
ATOM 814 O O . SER A 1 102 ? 19.171 1.866 -6.424 1.00 96.00 102 SER A O 1
ATOM 816 N N . ILE A 1 103 ? 18.430 0.303 -7.869 1.00 96.06 103 ILE A N 1
ATOM 817 C CA . ILE A 1 103 ? 18.830 -0.877 -7.081 1.00 96.06 103 ILE A CA 1
ATOM 818 C C . ILE A 1 103 ? 19.925 -1.705 -7.761 1.00 96.06 103 ILE A C 1
ATOM 820 O O . ILE A 1 103 ? 20.531 -2.554 -7.116 1.00 96.06 103 ILE A O 1
ATOM 824 N N . GLY A 1 104 ? 20.208 -1.425 -9.033 1.00 92.69 104 GLY A N 1
ATOM 825 C CA . GLY A 1 104 ? 21.238 -2.098 -9.815 1.00 92.69 104 GLY A CA 1
ATOM 826 C C . GLY A 1 104 ? 21.836 -1.186 -10.890 1.00 92.69 104 GLY A C 1
ATOM 827 O O . GLY A 1 104 ? 21.315 -0.090 -11.134 1.00 92.69 104 GLY A O 1
ATOM 828 N N . PRO A 1 105 ? 22.949 -1.606 -11.517 1.00 89.75 105 PRO A N 1
ATOM 829 C CA . PRO A 1 105 ? 23.658 -0.813 -12.521 1.00 89.75 105 PRO A CA 1
ATOM 830 C C . PRO A 1 105 ? 22.908 -0.717 -13.860 1.00 89.75 105 PRO A C 1
ATOM 832 O O . PRO A 1 105 ? 23.051 0.278 -14.568 1.00 89.75 105 PRO A O 1
ATOM 835 N N . ASP A 1 106 ? 22.062 -1.697 -14.184 1.00 93.25 106 ASP A N 1
ATOM 836 C CA . ASP A 1 106 ? 21.472 -1.865 -15.518 1.00 93.25 106 ASP A CA 1
ATOM 837 C C . ASP A 1 106 ? 20.085 -1.222 -15.656 1.00 93.25 106 ASP A C 1
ATOM 839 O O . ASP A 1 106 ? 19.163 -1.815 -16.212 1.00 93.25 106 ASP A O 1
ATOM 843 N N . HIS A 1 107 ? 19.935 0.009 -15.151 1.00 96.31 107 HIS A N 1
ATOM 844 C CA . HIS A 1 107 ? 18.646 0.718 -15.078 1.00 96.31 107 HIS A CA 1
ATOM 845 C C . HIS A 1 107 ? 17.572 -0.083 -14.329 1.00 96.31 107 HIS A C 1
ATOM 847 O O . HIS A 1 107 ? 16.407 -0.126 -14.732 1.00 96.31 107 HIS A O 1
ATOM 853 N N . GLU A 1 108 ? 17.985 -0.727 -13.241 1.00 97.69 108 GLU A N 1
ATOM 854 C CA . GLU A 1 108 ? 17.095 -1.434 -12.331 1.00 97.69 108 GLU A CA 1
ATOM 855 C C . GLU A 1 108 ? 16.694 -0.520 -11.183 1.00 97.69 108 GLU A C 1
ATOM 857 O O . GLU A 1 108 ? 17.536 0.133 -10.553 1.00 97.69 108 GLU A O 1
ATOM 862 N N . TYR A 1 109 ? 15.403 -0.507 -10.881 1.00 97.69 109 TYR A N 1
ATOM 863 C CA . TYR A 1 109 ? 14.818 0.385 -9.898 1.00 97.69 109 TYR A CA 1
ATOM 864 C C . TYR A 1 109 ? 13.827 -0.348 -8.998 1.00 97.69 109 TYR A C 1
ATOM 866 O O . TYR A 1 109 ? 13.193 -1.325 -9.398 1.00 97.69 109 TYR A O 1
ATOM 874 N N . CYS A 1 110 ? 13.659 0.189 -7.791 1.00 97.50 110 CYS A N 1
ATOM 875 C CA . CYS A 1 110 ? 12.554 -0.139 -6.902 1.00 97.50 110 CYS A CA 1
ATOM 876 C C . CYS A 1 110 ? 11.858 1.159 -6.496 1.00 97.50 110 CYS A C 1
ATOM 878 O O . CYS A 1 110 ? 12.482 2.002 -5.850 1.00 97.50 110 CYS A O 1
ATOM 880 N N . TYR A 1 111 ? 10.584 1.316 -6.863 1.00 96.88 111 TYR A N 1
ATOM 881 C CA . TYR A 1 111 ? 9.753 2.466 -6.482 1.00 96.88 111 TYR A CA 1
ATOM 882 C C . TYR A 1 111 ? 8.384 2.025 -5.979 1.00 96.88 111 TYR A C 1
ATOM 884 O O . TYR A 1 111 ? 7.818 1.050 -6.477 1.00 96.88 111 TYR A O 1
ATOM 892 N N . ALA A 1 112 ? 7.824 2.797 -5.047 1.00 95.00 112 ALA A N 1
ATOM 893 C CA . ALA A 1 112 ? 6.404 2.752 -4.745 1.00 95.00 112 ALA A CA 1
ATOM 894 C C . ALA A 1 112 ? 5.623 3.492 -5.844 1.00 95.00 112 ALA A C 1
ATOM 896 O O . ALA A 1 112 ? 5.901 4.649 -6.161 1.00 95.00 112 ALA A O 1
ATOM 897 N N . ILE A 1 113 ? 4.637 2.826 -6.441 1.00 95.62 113 ILE A N 1
ATOM 898 C CA . ILE A 1 113 ? 3.878 3.336 -7.588 1.00 95.62 113 ILE A CA 1
ATOM 899 C C . ILE A 1 113 ? 2.379 3.239 -7.287 1.00 95.62 113 ILE A C 1
ATOM 901 O O 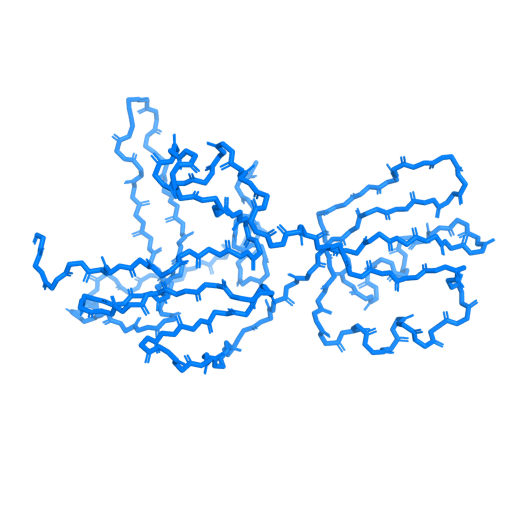. ILE A 1 113 ? 1.932 2.189 -6.807 1.00 95.62 113 ILE A O 1
ATOM 905 N N . PRO A 1 114 ? 1.580 4.289 -7.571 1.00 94.75 114 PRO A N 1
ATOM 906 C CA . PRO A 1 114 ? 0.135 4.247 -7.387 1.00 94.75 114 PRO A CA 1
ATOM 907 C C . PRO A 1 114 ? -0.511 3.113 -8.183 1.00 94.75 114 PRO A C 1
ATOM 909 O O . PRO A 1 114 ? -0.326 3.011 -9.398 1.00 94.75 114 PRO A O 1
ATOM 912 N N . LYS A 1 115 ? -1.352 2.310 -7.520 1.00 93.56 115 LYS A N 1
ATOM 913 C CA . LYS A 1 115 ? -2.055 1.158 -8.116 1.00 93.56 115 LYS A CA 1
ATOM 914 C C . LYS A 1 115 ? -2.791 1.500 -9.415 1.00 93.56 115 LYS A C 1
ATOM 916 O O . LYS A 1 115 ? -2.852 0.680 -10.324 1.00 93.56 115 LYS A O 1
ATOM 921 N N . ARG A 1 116 ? -3.323 2.722 -9.535 1.00 94.12 116 ARG A N 1
ATOM 922 C CA . ARG A 1 116 ? -4.017 3.197 -10.747 1.00 94.12 116 ARG A CA 1
ATOM 923 C C . ARG A 1 116 ? -3.164 3.158 -12.022 1.00 94.12 116 ARG A C 1
ATOM 925 O O . ARG A 1 116 ? -3.733 3.075 -13.103 1.00 94.12 116 ARG A O 1
ATOM 932 N N . TYR A 1 117 ? -1.835 3.229 -11.914 1.00 96.69 117 TYR A N 1
ATOM 933 C CA . TYR A 1 117 ? -0.928 3.212 -13.067 1.00 96.69 117 TYR A CA 1
ATOM 934 C C . TYR A 1 117 ? -0.374 1.825 -13.379 1.00 96.69 117 TYR A C 1
ATOM 936 O O . TYR A 1 117 ? 0.258 1.648 -14.416 1.00 96.69 117 TYR A O 1
ATOM 944 N N . GLU A 1 118 ? -0.622 0.836 -12.521 1.00 95.31 118 GLU A N 1
ATOM 945 C CA . GLU A 1 118 ? -0.025 -0.494 -12.634 1.00 95.31 118 GLU A CA 1
ATOM 946 C C . GLU A 1 118 ? -0.317 -1.155 -13.983 1.00 95.31 118 GLU A C 1
ATOM 948 O O . GLU A 1 118 ? 0.603 -1.621 -14.644 1.00 95.31 118 GLU A O 1
ATOM 953 N N . GLN A 1 119 ? -1.575 -1.139 -14.435 1.00 96.56 119 GLN A N 1
ATOM 954 C CA . GLN A 1 119 ? -1.950 -1.738 -15.721 1.00 96.56 119 GLN A CA 1
ATOM 955 C C . GLN A 1 119 ? -1.277 -1.037 -16.907 1.00 96.56 119 GLN A C 1
ATOM 957 O O . GLN A 1 119 ? -0.810 -1.703 -17.827 1.00 96.56 119 GLN A O 1
ATOM 962 N N . THR A 1 120 ? -1.201 0.297 -16.873 1.00 97.38 120 THR A N 1
ATOM 963 C CA . THR A 1 120 ? -0.559 1.096 -17.923 1.00 97.38 120 THR A CA 1
ATOM 964 C C . THR A 1 120 ? 0.935 0.809 -18.004 1.00 97.38 120 THR A C 1
ATOM 966 O O . THR A 1 120 ? 1.452 0.582 -19.093 1.00 97.38 120 THR A O 1
ATOM 969 N N . LEU A 1 121 ? 1.624 0.787 -16.862 1.00 97.44 121 LEU A N 1
ATOM 970 C CA . LEU A 1 121 ? 3.070 0.565 -16.796 1.00 97.44 121 LEU A CA 1
ATOM 971 C C . LEU A 1 121 ? 3.437 -0.877 -17.142 1.00 97.44 121 LEU A C 1
ATOM 973 O O . LEU A 1 121 ? 4.396 -1.104 -17.869 1.00 97.44 121 LEU A O 1
ATOM 977 N N . ASN A 1 122 ? 2.628 -1.847 -16.711 1.00 96.69 122 ASN A N 1
ATOM 978 C CA . ASN A 1 122 ? 2.820 -3.252 -17.063 1.00 96.69 122 ASN A CA 1
ATOM 979 C C . ASN A 1 122 ? 2.687 -3.513 -18.577 1.00 96.69 122 ASN A C 1
ATOM 981 O O . ASN A 1 122 ? 3.252 -4.472 -19.093 1.00 96.69 122 ASN A O 1
ATOM 985 N N . ALA A 1 123 ? 1.940 -2.670 -19.297 1.00 97.31 123 ALA A N 1
ATOM 986 C CA . ALA A 1 123 ? 1.811 -2.734 -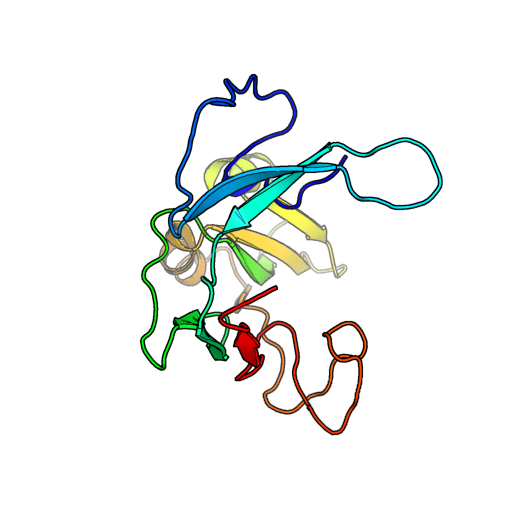20.752 1.00 97.31 123 ALA A CA 1
ATOM 987 C C . ALA A 1 123 ? 2.865 -1.891 -21.501 1.00 97.31 123 ALA A C 1
ATOM 989 O O . ALA A 1 123 ? 2.932 -1.950 -22.732 1.00 97.31 123 ALA A O 1
ATOM 990 N N . ASP A 1 124 ? 3.672 -1.092 -20.797 1.00 97.06 124 ASP A N 1
ATOM 991 C CA . ASP A 1 124 ? 4.624 -0.182 -21.426 1.00 97.06 124 ASP A CA 1
ATOM 992 C C . ASP A 1 124 ? 5.883 -0.931 -21.889 1.00 97.06 124 ASP A C 1
ATOM 994 O O . ASP A 1 124 ? 6.665 -1.484 -21.116 1.00 97.06 124 ASP A O 1
ATOM 998 N N . THR A 1 125 ? 6.117 -0.889 -23.198 1.00 96.81 125 THR A N 1
ATOM 999 C CA . THR A 1 125 ? 7.282 -1.503 -23.843 1.00 96.81 125 THR A CA 1
ATOM 1000 C C . THR A 1 125 ? 8.620 -0.858 -23.464 1.00 96.81 125 THR A C 1
ATOM 1002 O O . THR A 1 125 ? 9.667 -1.364 -23.878 1.00 96.81 125 THR A O 1
ATOM 1005 N N . ALA A 1 126 ? 8.627 0.254 -22.724 1.00 95.81 126 ALA A N 1
ATOM 1006 C CA . ALA A 1 126 ? 9.832 0.849 -22.156 1.00 95.81 126 ALA A CA 1
ATOM 1007 C C . ALA A 1 126 ? 10.482 -0.041 -21.081 1.00 95.81 126 ALA A C 1
ATOM 1009 O O . ALA A 1 126 ? 11.700 0.050 -20.883 1.00 95.81 126 ALA A O 1
ATOM 1010 N N . PHE A 1 127 ? 9.706 -0.913 -20.432 1.00 97.12 127 PHE A N 1
ATOM 1011 C CA . PHE A 1 127 ? 10.207 -1.857 -19.440 1.00 97.12 127 PHE A CA 1
ATOM 1012 C C . PHE A 1 127 ? 10.760 -3.128 -20.097 1.00 97.12 127 PHE A C 1
ATOM 1014 O O . PHE A 1 127 ? 10.247 -3.623 -21.102 1.00 97.12 127 PHE A O 1
ATOM 1021 N N . VAL A 1 128 ? 11.853 -3.636 -19.533 1.00 97.25 128 VAL A N 1
ATOM 1022 C CA . VAL A 1 128 ? 12.356 -4.995 -19.771 1.00 97.25 128 VAL A CA 1
ATOM 1023 C C . VAL A 1 128 ? 11.545 -5.973 -18.923 1.00 97.25 128 VAL A C 1
ATOM 1025 O O . VAL A 1 128 ? 11.066 -6.978 -19.437 1.00 97.25 128 VAL A O 1
ATOM 1028 N N . PHE A 1 129 ? 11.335 -5.624 -17.654 1.00 96.81 129 PHE A N 1
ATOM 1029 C CA . PHE A 1 129 ? 10.382 -6.265 -16.756 1.00 96.81 129 PHE A CA 1
ATOM 1030 C C . PHE A 1 129 ? 9.779 -5.219 -15.815 1.00 96.81 129 PHE A C 1
ATOM 1032 O O . 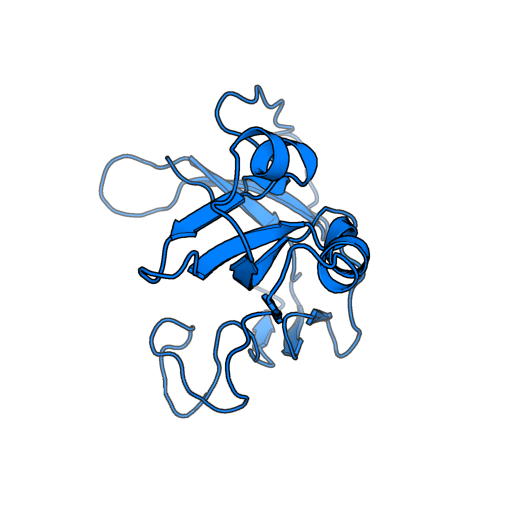PHE A 1 129 ? 10.396 -4.181 -15.555 1.00 96.81 129 PHE A O 1
ATOM 1039 N N . PHE A 1 130 ? 8.587 -5.505 -15.301 1.00 97.69 130 PHE A N 1
ATOM 1040 C CA . PHE A 1 130 ? 7.883 -4.677 -14.330 1.00 97.69 130 PHE A CA 1
ATOM 1041 C C . PHE A 1 130 ? 7.069 -5.584 -13.410 1.00 97.69 130 PHE A C 1
ATOM 1043 O O . PHE A 1 130 ? 6.079 -6.173 -13.835 1.00 97.69 130 PHE A O 1
ATOM 1050 N N . GLU A 1 131 ? 7.501 -5.735 -12.161 1.00 96.38 131 GLU A N 1
ATOM 1051 C CA . GLU A 1 131 ? 6.935 -6.734 -11.257 1.00 96.38 131 GLU A CA 1
ATOM 1052 C C . GLU A 1 131 ? 6.646 -6.144 -9.886 1.00 96.38 131 GLU A C 1
ATOM 1054 O O . GLU A 1 131 ? 7.472 -5.455 -9.278 1.00 96.38 131 GLU A O 1
ATOM 1059 N N . ARG A 1 132 ? 5.449 -6.435 -9.369 1.00 96.12 132 ARG A N 1
ATOM 1060 C CA . ARG A 1 132 ? 5.087 -6.051 -8.009 1.00 96.12 132 ARG A CA 1
ATOM 1061 C C . ARG A 1 132 ? 5.975 -6.824 -7.036 1.00 96.12 132 ARG A C 1
ATOM 1063 O O . ARG A 1 132 ? 5.964 -8.052 -7.022 1.00 96.12 132 ARG A O 1
ATOM 1070 N N . LYS A 1 133 ? 6.704 -6.109 -6.179 1.00 94.94 133 LYS A N 1
ATOM 1071 C CA . LYS A 1 133 ? 7.464 -6.722 -5.090 1.00 94.94 133 LYS A CA 1
ATOM 1072 C C . LYS A 1 133 ? 6.477 -7.351 -4.115 1.00 94.94 133 LYS A C 1
ATOM 1074 O O . LYS A 1 133 ? 5.610 -6.648 -3.595 1.00 94.94 133 LYS A O 1
ATOM 1079 N N . SER A 1 134 ? 6.645 -8.638 -3.843 1.00 93.56 134 SER A N 1
ATOM 1080 C CA . SER A 1 134 ? 5.871 -9.376 -2.850 1.00 93.56 134 SER A CA 1
ATOM 1081 C C . SER A 1 134 ? 6.789 -10.242 -2.001 1.00 93.56 134 SER A C 1
ATOM 1083 O O . SER A 1 134 ? 7.724 -10.852 -2.519 1.00 93.56 134 SER A O 1
ATOM 1085 N N . ASP A 1 135 ? 6.498 -10.321 -0.711 1.00 92.19 135 ASP A N 1
ATOM 1086 C CA . ASP A 1 135 ? 7.036 -11.340 0.174 1.00 92.19 135 ASP A CA 1
ATOM 1087 C C . ASP A 1 135 ? 6.348 -12.687 -0.060 1.00 92.19 135 ASP A C 1
ATOM 1089 O O . ASP A 1 135 ? 5.325 -12.800 -0.739 1.00 92.19 135 ASP A O 1
ATOM 1093 N N . THR A 1 136 ? 6.954 -13.743 0.476 1.00 93.06 136 THR A N 1
ATOM 1094 C CA . THR A 1 136 ? 6.415 -15.103 0.396 1.00 93.06 136 THR A CA 1
ATOM 1095 C C . THR A 1 136 ? 5.491 -15.371 1.587 1.00 93.06 136 THR A C 1
ATOM 1097 O O . THR A 1 136 ? 5.865 -15.047 2.717 1.00 93.06 136 THR A O 1
ATOM 1100 N N . PRO A 1 137 ? 4.316 -15.999 1.398 1.00 92.94 137 PRO A N 1
ATOM 1101 C CA . PRO A 1 137 ? 3.500 -16.465 2.516 1.00 92.94 137 PRO A CA 1
ATOM 1102 C C . PRO A 1 137 ? 4.313 -17.330 3.490 1.00 92.94 137 PRO A C 1
ATOM 1104 O O . PRO A 1 137 ? 5.136 -18.135 3.061 1.00 92.94 137 PRO A O 1
ATOM 1107 N N . LEU A 1 138 ? 4.065 -17.187 4.795 1.00 91.62 138 LEU A N 1
ATOM 1108 C CA . LEU A 1 138 ? 4.752 -17.924 5.872 1.00 91.62 138 LEU A CA 1
ATOM 1109 C C . LEU A 1 138 ? 6.259 -17.640 6.014 1.00 91.62 138 LEU A C 1
ATOM 1111 O O . LEU A 1 138 ? 6.933 -18.276 6.826 1.00 91.62 138 LEU A O 1
ATOM 1115 N N . ARG A 1 139 ? 6.811 -16.676 5.271 1.00 94.00 139 ARG A N 1
ATOM 1116 C CA . ARG A 1 139 ? 8.133 -16.126 5.572 1.00 94.00 139 ARG A CA 1
ATOM 1117 C C . ARG A 1 139 ? 7.981 -15.146 6.729 1.00 94.00 139 ARG A C 1
ATOM 1119 O O . ARG A 1 139 ? 7.419 -14.075 6.531 1.00 94.00 139 ARG A O 1
ATOM 1126 N N . TRP A 1 140 ? 8.467 -15.519 7.908 1.00 93.94 140 TRP A N 1
ATOM 1127 C CA . TRP A 1 140 ? 8.437 -14.650 9.082 1.00 93.94 140 TRP A CA 1
ATOM 1128 C C . TRP A 1 140 ? 9.299 -13.400 8.876 1.00 93.94 140 TRP A C 1
ATOM 1130 O O . TRP A 1 140 ? 10.449 -13.494 8.440 1.00 93.94 140 TRP A O 1
ATOM 1140 N N . ASP A 1 141 ? 8.730 -12.249 9.212 1.00 94.25 141 ASP A N 1
ATOM 1141 C CA . ASP A 1 141 ? 9.410 -10.965 9.306 1.00 94.25 141 ASP A CA 1
ATOM 1142 C C . ASP A 1 141 ? 9.528 -10.568 10.785 1.00 94.25 141 ASP A C 1
ATOM 1144 O O . ASP A 1 141 ? 8.519 -10.413 11.479 1.00 94.25 141 ASP A O 1
ATOM 1148 N N . SER A 1 142 ? 10.759 -10.405 11.276 1.00 93.56 142 SER A N 1
ATOM 1149 C CA . SER A 1 142 ? 11.026 -10.054 12.675 1.00 93.56 142 SER A CA 1
ATOM 1150 C C . SER A 1 142 ? 10.526 -8.661 13.053 1.00 93.56 142 SER A C 1
ATOM 1152 O O . SER A 1 142 ? 10.310 -8.402 14.236 1.00 93.56 142 SER A O 1
ATOM 1154 N N . GLU A 1 143 ? 10.306 -7.779 12.076 1.00 92.19 143 GLU A N 1
ATOM 1155 C CA . GLU A 1 143 ? 9.788 -6.426 12.300 1.00 92.19 143 GLU A CA 1
ATOM 1156 C C . GLU A 1 143 ? 8.260 -6.404 12.462 1.00 92.19 143 GLU A C 1
ATOM 1158 O O . GLU A 1 143 ? 7.689 -5.422 12.942 1.00 92.19 143 GLU A O 1
ATOM 1163 N N . CYS A 1 144 ? 7.573 -7.492 12.106 1.00 91.44 144 CYS A N 1
ATOM 1164 C CA . CYS A 1 144 ? 6.132 -7.601 12.276 1.00 91.44 144 CYS A CA 1
ATOM 1165 C C . CYS A 1 144 ? 5.775 -7.982 13.719 1.00 91.44 144 CYS A C 1
ATOM 1167 O O . CYS A 1 144 ? 6.207 -9.014 14.237 1.00 91.44 144 CYS A O 1
ATOM 1169 N N . PHE A 1 145 ? 4.900 -7.196 14.355 1.00 91.94 145 PHE A N 1
ATOM 1170 C CA . PHE A 1 145 ? 4.236 -7.601 15.598 1.00 91.94 145 PHE A CA 1
ATOM 1171 C C . PHE A 1 145 ? 3.562 -8.983 15.414 1.00 91.94 145 PHE A C 1
ATOM 1173 O O . PHE A 1 145 ? 2.971 -9.230 14.364 1.00 91.94 145 PHE A O 1
ATOM 1180 N N . PRO A 1 146 ? 3.591 -9.901 16.397 1.00 93.56 146 PRO A N 1
ATOM 1181 C CA . PRO A 1 146 ? 4.083 -9.741 17.767 1.00 93.56 146 PRO A CA 1
ATOM 1182 C C . PRO A 1 146 ? 5.585 -10.003 17.958 1.00 93.56 146 PRO A C 1
ATOM 1184 O O . PRO A 1 146 ? 6.008 -10.188 19.094 1.00 93.56 146 PRO A O 1
ATOM 1187 N N . HIS A 1 147 ? 6.388 -9.999 16.889 1.00 93.06 147 HIS A N 1
ATOM 1188 C CA . HIS A 1 147 ? 7.825 -10.309 16.920 1.00 93.06 147 HIS A CA 1
ATOM 1189 C C . HIS A 1 147 ? 8.127 -11.741 17.384 1.00 93.06 147 HIS A C 1
ATOM 1191 O O . HIS A 1 147 ? 9.158 -12.014 17.995 1.00 93.06 147 HIS A O 1
ATOM 1197 N N . ASP A 1 148 ? 7.218 -12.667 17.076 1.00 93.50 148 ASP A N 1
ATOM 1198 C CA . ASP A 1 148 ? 7.336 -14.079 17.423 1.00 93.50 148 ASP A CA 1
ATOM 1199 C C . ASP A 1 148 ? 7.124 -14.942 16.176 1.00 93.50 148 ASP A C 1
ATOM 1201 O O . ASP A 1 148 ? 6.073 -14.885 15.537 1.00 93.50 148 ASP A O 1
ATOM 1205 N N . SER A 1 149 ? 8.126 -15.763 15.859 1.00 93.50 149 SER A N 1
ATOM 1206 C CA . SER A 1 149 ? 8.144 -16.671 14.707 1.00 93.50 149 SER A CA 1
ATOM 1207 C C . SER A 1 149 ? 7.029 -17.725 14.695 1.00 93.50 149 SER A C 1
ATOM 1209 O O . SER A 1 149 ? 6.740 -18.279 13.633 1.00 93.50 149 SER A O 1
ATOM 1211 N N . ILE A 1 150 ? 6.362 -17.980 15.833 1.00 95.31 150 ILE A N 1
ATOM 1212 C CA . ILE A 1 150 ? 5.143 -18.813 15.891 1.00 95.31 150 ILE A CA 1
ATOM 1213 C C . ILE A 1 150 ? 4.029 -18.213 15.020 1.00 95.31 150 ILE A C 1
ATOM 1215 O O . ILE A 1 150 ? 3.178 -18.941 14.503 1.00 95.31 150 ILE A O 1
ATOM 1219 N N . TYR A 1 151 ? 4.059 -16.896 14.821 1.00 94.06 151 TYR A N 1
ATOM 1220 C CA . TYR A 1 151 ? 3.239 -16.178 13.860 1.00 94.06 151 TYR A CA 1
ATOM 1221 C C . TYR A 1 151 ? 4.123 -15.819 12.659 1.00 94.06 151 TYR A C 1
ATOM 1223 O O . TYR A 1 151 ? 4.726 -14.745 12.652 1.00 94.06 151 TYR A O 1
ATOM 1231 N N . PRO A 1 152 ? 4.231 -16.689 11.635 1.00 94.12 152 PRO A N 1
ATOM 1232 C CA . PRO A 1 152 ? 5.097 -16.473 10.476 1.00 94.12 152 PRO A CA 1
ATOM 1233 C C . PRO A 1 152 ? 4.488 -15.447 9.507 1.00 94.12 152 PRO A C 1
ATOM 1235 O O . PRO A 1 152 ? 4.234 -15.720 8.333 1.00 94.12 152 PRO A O 1
ATOM 1238 N N . TRP A 1 153 ? 4.179 -14.272 10.038 1.00 96.69 153 TRP A N 1
ATOM 1239 C CA . TRP A 1 153 ? 3.595 -13.143 9.344 1.00 96.69 153 TRP A CA 1
ATOM 1240 C C . TRP A 1 153 ? 4.688 -12.247 8.781 1.00 96.69 153 TRP A C 1
ATOM 1242 O O . TRP A 1 153 ? 5.796 -12.177 9.315 1.00 96.69 153 TRP A O 1
ATOM 1252 N N . ASN A 1 154 ? 4.336 -11.548 7.711 1.00 95.69 154 ASN A N 1
ATOM 1253 C CA . ASN A 1 154 ? 5.121 -10.469 7.130 1.00 95.69 154 ASN A CA 1
ATOM 1254 C C . ASN A 1 154 ? 4.199 -9.341 6.660 1.00 95.69 154 ASN A C 1
ATOM 1256 O O . ASN A 1 154 ? 2.977 -9.423 6.805 1.00 95.69 154 ASN A O 1
ATOM 1260 N N . MET A 1 155 ? 4.786 -8.292 6.085 1.00 92.88 155 MET A N 1
ATOM 1261 C CA . MET A 1 155 ? 4.061 -7.100 5.637 1.00 92.88 155 MET A CA 1
ATOM 1262 C C . MET A 1 155 ? 2.961 -7.388 4.601 1.00 92.88 155 MET A C 1
ATOM 1264 O O . MET A 1 155 ? 1.964 -6.667 4.551 1.00 92.88 155 MET A O 1
ATOM 1268 N N . ASP A 1 156 ? 3.108 -8.446 3.801 1.00 96.00 156 ASP A N 1
ATOM 1269 C CA . ASP A 1 156 ? 2.169 -8.785 2.726 1.00 96.00 156 ASP A CA 1
ATOM 1270 C C . ASP A 1 156 ? 1.147 -9.852 3.140 1.00 96.00 156 ASP A C 1
ATOM 1272 O O . ASP A 1 156 ? 0.060 -9.939 2.557 1.00 96.00 156 ASP A O 1
ATOM 1276 N N . PHE A 1 157 ? 1.482 -10.647 4.158 1.00 97.12 157 PHE A N 1
ATOM 1277 C CA . PHE A 1 157 ? 0.687 -11.748 4.693 1.00 97.12 157 PHE A CA 1
ATOM 1278 C C . PHE A 1 157 ? 0.689 -11.683 6.221 1.00 97.12 157 PHE A C 1
ATOM 1280 O O . PHE A 1 157 ? 1.552 -12.259 6.886 1.00 97.12 157 PHE A O 1
ATOM 1287 N N . TYR A 1 158 ? -0.301 -10.987 6.780 1.00 97.38 158 TYR A N 1
ATOM 1288 C CA . TYR A 1 158 ? -0.363 -10.667 8.204 1.00 97.38 158 TYR A CA 1
ATOM 1289 C C . TYR A 1 158 ? -1.670 -11.128 8.846 1.00 97.38 158 TYR A C 1
ATOM 1291 O O . TYR A 1 158 ? -2.755 -10.976 8.280 1.00 97.38 158 TYR A O 1
ATOM 1299 N N . GLY A 1 159 ? -1.598 -11.620 10.078 1.00 95.62 159 GLY A N 1
ATOM 1300 C CA . GLY A 1 159 ? -2.775 -12.016 10.838 1.00 95.62 159 GLY A CA 1
ATOM 1301 C C . GLY A 1 159 ? -3.333 -13.400 10.459 1.00 95.62 159 GLY A C 1
ATOM 1302 O O . GLY A 1 159 ? -2.703 -14.183 9.746 1.00 95.62 159 GLY A O 1
ATOM 1303 N N . PRO A 1 160 ? -4.549 -13.729 10.923 1.00 96.19 160 PRO A N 1
ATOM 1304 C CA . PRO A 1 160 ? -5.526 -12.811 11.503 1.00 96.19 160 PRO A CA 1
ATOM 1305 C C . PRO A 1 160 ? -5.155 -12.338 12.916 1.00 96.19 160 PRO A C 1
ATOM 1307 O O . PRO A 1 160 ? -4.716 -13.128 13.747 1.00 96.19 160 PRO A O 1
ATOM 1310 N N . ILE A 1 161 ? -5.403 -11.060 13.207 1.00 95.38 161 ILE A N 1
ATOM 1311 C CA . ILE A 1 161 ? -5.291 -10.469 14.544 1.00 95.38 161 ILE A CA 1
ATOM 1312 C C . ILE A 1 161 ? -6.648 -9.931 14.995 1.00 95.38 161 ILE A C 1
ATOM 1314 O O . ILE A 1 161 ? -7.347 -9.245 14.249 1.00 95.38 161 ILE A O 1
ATOM 1318 N N . ARG A 1 162 ? -7.037 -10.239 16.233 1.00 95.62 162 ARG A N 1
ATOM 1319 C CA . ARG A 1 162 ? -8.282 -9.737 16.817 1.00 95.62 162 ARG A CA 1
ATOM 1320 C C . ARG A 1 162 ? -8.020 -8.454 17.590 1.00 95.62 162 ARG A C 1
ATOM 1322 O O . ARG A 1 162 ? -7.247 -8.453 18.543 1.00 95.62 162 ARG A O 1
ATOM 1329 N N . ILE A 1 163 ? -8.725 -7.392 17.224 1.00 95.62 163 ILE A N 1
ATOM 1330 C CA . ILE A 1 163 ? -8.707 -6.124 17.945 1.00 95.62 163 ILE A CA 1
ATOM 1331 C C . ILE A 1 163 ? -9.643 -6.255 19.154 1.00 95.62 163 ILE A C 1
ATOM 1333 O O . ILE A 1 163 ? -10.828 -6.574 18.983 1.00 95.62 163 ILE A O 1
ATOM 1337 N N . PRO A 1 164 ? -9.159 -6.034 20.388 1.00 95.06 164 PRO A N 1
ATOM 1338 C CA . PRO A 1 164 ? -10.002 -6.085 21.576 1.00 95.06 164 PRO A CA 1
ATOM 1339 C C . PRO A 1 164 ? -11.213 -5.145 21.474 1.00 95.06 164 PRO A C 1
ATOM 1341 O O . PRO A 1 164 ? -11.133 -4.048 20.929 1.00 95.06 164 PRO A O 1
ATOM 1344 N N . LYS A 1 165 ? -12.361 -5.568 22.021 1.00 91.75 165 LYS A N 1
ATOM 1345 C CA . LYS A 1 165 ? -13.580 -4.731 22.079 1.00 91.75 165 LYS A CA 1
ATOM 1346 C C . LYS A 1 165 ? -13.486 -3.603 23.109 1.00 91.75 165 LYS A C 1
ATOM 1348 O O . LYS A 1 165 ? -14.240 -2.640 23.024 1.00 91.75 165 LYS A O 1
ATOM 1353 N N . ARG A 1 166 ? -12.634 -3.773 24.119 1.00 86.38 166 ARG A N 1
ATOM 1354 C CA . ARG A 1 166 ? -12.414 -2.837 25.223 1.00 86.38 166 ARG A CA 1
ATOM 1355 C C . ARG A 1 166 ? -10.912 -2.687 25.425 1.00 86.38 166 ARG A C 1
ATOM 1357 O O . ARG A 1 166 ? -10.192 -3.678 25.302 1.00 86.38 166 ARG A O 1
ATOM 1364 N N . GLY A 1 167 ? -10.502 -1.468 25.734 1.00 59.28 167 GLY A N 1
ATOM 1365 C CA . GLY A 1 167 ? -9.164 -1.052 26.131 1.00 59.28 167 GLY A CA 1
ATOM 1366 C C . GLY A 1 167 ? -9.293 0.144 27.054 1.00 59.28 167 GLY A C 1
ATOM 1367 O O . GLY A 1 167 ? -10.348 0.818 26.964 1.00 59.28 167 GLY A O 1
#